Protein AF-A0A519ZC89-F1 (afdb_monomer_lite)

Sequence (82 aa):
MKKIFNWILLGVLVTGLASCDKYLDINTNPNSATEGPADLVLPQAIVASAAISNSYHNTFTDIAGVNANIHGVGGYGAIITY

Structure (mmCIF, N/CA/C/O backbone):
data_AF-A0A519ZC89-F1
#
_entry.id   AF-A0A519ZC89-F1
#
loop_
_atom_site.group_PDB
_atom_site.id
_atom_site.type_symbol
_atom_site.label_atom_id
_atom_site.label_alt_id
_atom_site.label_comp_id
_atom_site.label_asym_id
_atom_site.label_entity_id
_atom_site.label_seq_id
_atom_site.pdbx_PDB_ins_code
_atom_site.Cartn_x
_atom_site.Cartn_y
_atom_site.Cartn_z
_atom_site.occupancy
_atom_site.B_iso_or_equiv
_atom_site.auth_seq_id
_atom_site.auth_comp_id
_atom_site.auth_asym_id
_atom_site.auth_atom_id
_atom_site.pdbx_PDB_model_num
ATOM 1 N N . MET A 1 1 ? -0.374 5.063 59.949 1.00 54.84 1 MET A N 1
ATOM 2 C CA . MET A 1 1 ? -1.160 5.786 58.920 1.00 54.84 1 MET A CA 1
ATOM 3 C C . MET A 1 1 ? -0.314 6.287 57.744 1.00 54.84 1 MET A C 1
ATOM 5 O O . MET A 1 1 ? -0.669 5.976 56.620 1.00 54.84 1 MET A O 1
ATOM 9 N N . LYS A 1 2 ? 0.841 6.949 57.954 1.00 67.06 2 LYS A N 1
ATOM 10 C CA . LYS A 1 2 ? 1.688 7.466 56.849 1.00 67.06 2 LYS A CA 1
ATOM 11 C C . LYS A 1 2 ? 2.202 6.400 55.860 1.00 67.06 2 LYS A C 1
ATOM 13 O O . LYS A 1 2 ? 2.238 6.646 54.665 1.00 67.06 2 LYS A O 1
ATOM 18 N N . LYS A 1 3 ? 2.556 5.197 56.340 1.00 75.12 3 LYS A N 1
ATOM 19 C CA . LYS A 1 3 ? 3.053 4.110 55.472 1.00 75.12 3 LYS A CA 1
ATOM 20 C C . LYS A 1 3 ? 1.964 3.514 54.575 1.00 75.12 3 LYS A C 1
ATOM 22 O O . LYS A 1 3 ? 2.214 3.318 53.398 1.00 75.12 3 LYS A O 1
ATOM 27 N N . ILE A 1 4 ? 0.759 3.285 55.111 1.00 84.44 4 ILE A N 1
ATOM 28 C CA . ILE A 1 4 ? -0.398 2.815 54.326 1.00 84.44 4 ILE A CA 1
ATOM 29 C C . ILE A 1 4 ? -0.749 3.828 53.228 1.00 84.44 4 ILE A C 1
ATOM 31 O O . ILE A 1 4 ? -0.998 3.443 52.094 1.00 84.44 4 ILE A O 1
ATOM 35 N N . PHE A 1 5 ? -0.696 5.123 53.552 1.00 87.44 5 PHE A N 1
ATOM 36 C CA . PHE A 1 5 ? -0.980 6.189 52.596 1.00 87.44 5 PHE A CA 1
ATOM 37 C C . PHE A 1 5 ? 0.034 6.213 51.443 1.00 87.44 5 PHE A C 1
ATOM 39 O O . PHE A 1 5 ? -0.366 6.296 50.288 1.00 87.44 5 PHE A O 1
ATOM 46 N N . ASN A 1 6 ? 1.329 6.034 51.734 1.00 85.25 6 ASN A N 1
ATOM 47 C CA 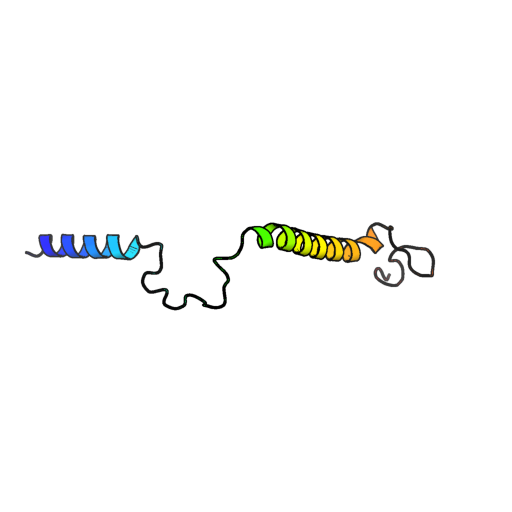. ASN A 1 6 ? 2.354 5.908 50.692 1.00 85.25 6 ASN A CA 1
ATOM 48 C C . ASN A 1 6 ? 2.133 4.695 49.778 1.00 85.25 6 ASN A C 1
ATOM 50 O O . ASN A 1 6 ? 2.349 4.808 48.577 1.00 85.25 6 ASN A O 1
ATOM 54 N N . TRP A 1 7 ? 1.694 3.555 50.321 1.00 89.75 7 TRP A N 1
ATOM 55 C CA . TRP A 1 7 ? 1.395 2.368 49.510 1.00 89.75 7 TRP A CA 1
ATOM 56 C C . TRP A 1 7 ? 0.201 2.584 48.576 1.00 89.75 7 TRP A C 1
ATOM 58 O O . TRP A 1 7 ? 0.254 2.175 47.419 1.00 89.75 7 TRP A O 1
ATOM 68 N N . ILE A 1 8 ? -0.839 3.279 49.044 1.00 87.56 8 ILE A N 1
ATOM 69 C CA . ILE A 1 8 ? -1.994 3.648 48.212 1.00 87.56 8 ILE A CA 1
ATOM 70 C C . ILE A 1 8 ? -1.563 4.615 47.102 1.00 87.56 8 ILE A C 1
ATOM 72 O O . ILE A 1 8 ? -1.912 4.410 45.942 1.00 87.56 8 ILE A O 1
ATOM 76 N N . LEU A 1 9 ? -0.756 5.627 47.435 1.00 86.94 9 LEU A N 1
ATOM 77 C CA . LEU A 1 9 ? -0.268 6.607 46.464 1.00 86.94 9 LEU A CA 1
ATOM 78 C C . LEU A 1 9 ? 0.592 5.952 45.370 1.00 86.94 9 LEU A C 1
ATOM 80 O O . LEU A 1 9 ? 0.448 6.267 44.192 1.00 86.94 9 LEU A O 1
ATOM 84 N N . LEU A 1 10 ? 1.452 5.005 45.760 1.00 86.12 10 LEU A N 1
ATOM 85 C CA . LEU A 1 10 ? 2.282 4.237 44.833 1.00 86.12 10 LEU A CA 1
ATOM 86 C C . LEU A 1 10 ? 1.423 3.359 43.908 1.00 86.12 10 LEU A C 1
ATOM 88 O O . LEU A 1 10 ? 1.689 3.297 42.711 1.00 86.12 10 LEU A O 1
ATOM 92 N N . GLY A 1 11 ? 0.370 2.727 44.438 1.00 83.06 11 GLY A N 1
ATOM 93 C CA . GLY A 1 11 ? -0.563 1.919 43.647 1.00 83.06 11 GLY A CA 1
ATOM 94 C C . GLY A 1 11 ? -1.308 2.731 42.583 1.00 83.06 11 GLY A C 1
ATOM 95 O O . GLY A 1 11 ? -1.434 2.284 41.442 1.00 83.06 11 GLY A O 1
ATOM 96 N N . VAL A 1 12 ? -1.735 3.952 42.919 1.00 81.94 12 VAL A N 1
ATOM 97 C CA . VAL A 1 12 ? -2.372 4.878 41.964 1.00 81.94 12 VAL A CA 1
ATOM 98 C C . VAL A 1 12 ? -1.380 5.341 40.894 1.00 81.94 12 VAL A C 1
ATOM 100 O O . VAL A 1 12 ? -1.729 5.403 39.719 1.00 81.94 12 VAL A O 1
ATOM 103 N N . LEU A 1 13 ? -0.127 5.613 41.268 1.00 80.06 13 LEU A N 1
ATOM 104 C CA . LEU A 1 13 ? 0.899 6.039 40.314 1.00 80.06 13 LEU A CA 1
ATOM 105 C C . LEU A 1 13 ? 1.234 4.931 39.300 1.00 80.06 13 LEU A C 1
ATOM 107 O O . LEU A 1 13 ? 1.324 5.190 38.104 1.00 80.06 13 LEU A O 1
ATOM 111 N N . VAL A 1 14 ? 1.384 3.690 39.770 1.00 79.06 14 VAL A N 1
ATOM 112 C CA . VAL A 1 14 ? 1.714 2.538 38.914 1.00 79.06 14 VAL A CA 1
ATOM 113 C C . VAL A 1 14 ? 0.563 2.206 37.963 1.00 79.06 14 VAL A C 1
ATOM 115 O O . VAL A 1 14 ? 0.800 1.950 36.787 1.00 79.06 14 VAL A O 1
ATOM 118 N N . THR A 1 15 ? -0.684 2.259 38.435 1.00 73.75 15 THR A N 1
ATOM 119 C CA . THR A 1 15 ? -1.864 1.983 37.593 1.00 73.75 15 THR A CA 1
ATOM 120 C C . THR A 1 15 ? -2.178 3.119 36.618 1.00 73.75 15 THR A C 1
ATOM 122 O O . THR A 1 15 ? -2.591 2.847 35.494 1.00 73.75 15 THR A O 1
ATOM 125 N N . GLY A 1 16 ? -1.920 4.375 36.996 1.00 69.19 16 GLY A N 1
ATOM 126 C CA . GLY A 1 16 ? -2.109 5.537 36.122 1.00 69.19 16 GLY A CA 1
ATOM 127 C C . GLY A 1 16 ? -1.069 5.656 35.003 1.00 69.19 16 GLY A C 1
ATOM 128 O O . GLY A 1 16 ? -1.395 6.145 33.926 1.00 69.19 16 GLY A O 1
ATOM 129 N N . LEU A 1 17 ? 0.167 5.192 35.228 1.00 67.94 17 LEU A N 1
ATOM 130 C CA . LEU A 1 17 ? 1.244 5.228 34.228 1.00 67.94 17 LEU A CA 1
ATOM 131 C C . LEU A 1 17 ? 1.296 3.978 33.331 1.00 67.94 17 LEU A C 1
ATOM 133 O O . LEU A 1 17 ? 1.881 4.037 32.254 1.00 67.94 17 LEU A O 1
ATOM 137 N N . ALA A 1 18 ? 0.697 2.858 33.751 1.00 66.88 18 ALA A N 1
ATOM 138 C CA . ALA A 1 18 ? 0.655 1.612 32.976 1.00 66.88 18 ALA A CA 1
ATOM 139 C C . ALA A 1 18 ? -0.469 1.564 31.920 1.00 66.88 18 ALA A C 1
ATOM 141 O O . ALA A 1 18 ? -0.555 0.597 31.164 1.00 66.88 18 ALA A O 1
ATOM 142 N N . SER A 1 19 ? -1.332 2.583 31.847 1.00 61.47 19 SER A N 1
ATOM 143 C CA . SER A 1 19 ? -2.353 2.684 30.801 1.00 61.47 19 SER A CA 1
ATOM 144 C C . SER A 1 19 ? -1.703 3.130 29.489 1.00 61.47 19 SER A C 1
ATOM 146 O O . SER A 1 19 ? -1.509 4.321 29.255 1.00 61.47 19 SE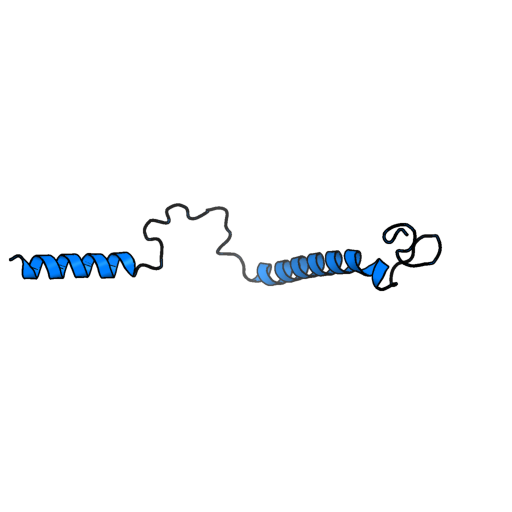R A O 1
ATOM 148 N N . CYS A 1 20 ? -1.3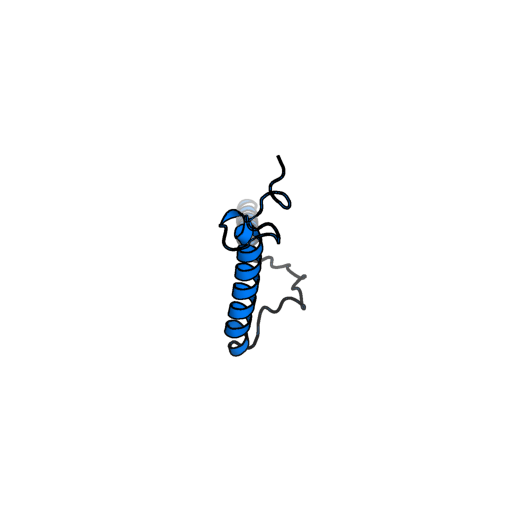35 2.171 28.636 1.00 64.81 20 CYS A N 1
ATOM 149 C CA . CYS A 1 20 ? -0.849 2.452 27.280 1.00 64.81 20 CYS A CA 1
ATOM 150 C C . CYS A 1 20 ? -1.952 2.990 26.358 1.00 64.81 20 CYS A C 1
ATOM 152 O O . CYS A 1 20 ? -1.646 3.671 25.382 1.00 64.81 20 CYS A O 1
ATOM 154 N N . ASP A 1 21 ? -3.218 2.737 26.691 1.00 62.56 21 ASP A N 1
ATOM 155 C CA . ASP A 1 21 ? -4.339 3.393 26.038 1.00 62.56 21 ASP A CA 1
ATOM 156 C C . ASP A 1 21 ? -4.617 4.725 26.724 1.00 62.56 21 ASP A C 1
ATOM 158 O O . ASP A 1 21 ? -4.725 4.829 27.952 1.00 62.56 21 ASP A O 1
ATOM 162 N N . LYS A 1 22 ? -4.725 5.776 25.913 1.00 61.25 22 LYS A N 1
ATOM 163 C CA . LYS A 1 22 ? -5.183 7.084 26.366 1.00 61.25 22 LYS A CA 1
ATOM 164 C C . LYS A 1 22 ? -6.632 6.921 26.847 1.00 61.25 22 LYS A C 1
ATOM 166 O O . LYS A 1 22 ? -7.565 7.017 26.066 1.00 61.25 22 LYS A O 1
ATOM 171 N N . TYR A 1 23 ? -6.839 6.705 28.148 1.00 59.03 23 TYR A N 1
ATOM 172 C CA . TYR A 1 23 ? -8.180 6.598 28.755 1.00 59.03 23 TYR A CA 1
ATOM 173 C C . TYR A 1 23 ? -9.027 7.878 28.550 1.00 59.03 23 TYR A C 1
ATOM 175 O O . TYR A 1 23 ? -10.244 7.868 28.691 1.00 59.03 23 TYR A O 1
ATOM 183 N N . LEU A 1 24 ? -8.370 8.988 28.187 1.00 58.78 24 LEU A N 1
ATOM 184 C CA . LEU A 1 24 ? -8.960 10.274 27.808 1.00 58.78 24 LEU A CA 1
ATOM 185 C C . LEU A 1 24 ? -8.821 10.573 26.297 1.00 58.78 24 LEU A C 1
ATOM 187 O O . LEU A 1 24 ? -8.810 11.743 25.912 1.00 58.78 24 LEU A O 1
ATOM 191 N N . ASP A 1 25 ? -8.695 9.558 25.429 1.00 60.69 25 ASP A N 1
ATOM 192 C CA . ASP A 1 25 ? -8.723 9.733 23.964 1.00 60.69 25 ASP A CA 1
ATOM 193 C C . ASP A 1 25 ? -10.149 10.031 23.470 1.00 60.69 25 ASP A C 1
ATOM 195 O O . ASP A 1 25 ? -10.807 9.242 22.796 1.00 60.69 25 ASP A O 1
ATOM 199 N N . ILE A 1 26 ? -10.663 11.202 23.850 1.00 63.38 26 ILE A N 1
ATOM 200 C CA . ILE A 1 26 ? -11.981 11.690 23.428 1.00 63.38 26 ILE A CA 1
ATOM 201 C C . ILE A 1 26 ? -11.995 12.140 21.958 1.00 63.38 26 ILE A C 1
ATOM 203 O O . ILE A 1 26 ? -13.039 12.510 21.430 1.00 63.38 26 ILE A O 1
ATOM 207 N N . ASN A 1 27 ? -10.843 12.100 21.280 1.00 67.81 27 ASN A N 1
ATOM 208 C CA . ASN A 1 27 ? -10.693 12.473 19.879 1.00 67.81 27 ASN A CA 1
ATOM 209 C C . ASN A 1 27 ? -10.646 11.233 18.978 1.00 67.81 27 ASN A C 1
ATOM 211 O O . ASN A 1 27 ? -9.781 11.100 18.110 1.00 67.81 27 ASN A O 1
ATOM 215 N N . THR A 1 28 ? -11.587 10.309 19.188 1.00 73.75 28 THR A N 1
ATOM 216 C CA . THR A 1 28 ? -11.822 9.232 18.223 1.00 73.75 28 THR A CA 1
ATOM 217 C C . THR A 1 28 ? -12.319 9.882 16.938 1.00 73.75 28 THR A C 1
ATOM 219 O O . THR A 1 28 ? -13.443 10.373 16.888 1.00 73.75 28 THR A O 1
ATOM 222 N N . ASN A 1 29 ? -11.458 9.953 15.922 1.00 70.56 29 ASN A N 1
ATOM 223 C CA . ASN A 1 29 ? -11.777 10.582 14.647 1.00 70.56 29 ASN A CA 1
ATOM 224 C C . ASN A 1 29 ? -12.925 9.811 13.969 1.00 70.56 29 ASN A C 1
ATOM 226 O O . ASN A 1 29 ? -12.675 8.720 13.453 1.00 70.56 29 ASN A O 1
ATOM 230 N N . PRO A 1 30 ? -14.148 10.370 13.893 1.00 72.50 30 PRO A N 1
ATOM 231 C CA . PRO A 1 30 ? -15.289 9.668 13.308 1.00 72.50 30 PRO A CA 1
ATOM 232 C C . PRO A 1 30 ? -15.154 9.495 11.787 1.00 72.50 30 PRO A C 1
ATOM 234 O O . PRO A 1 30 ? -15.929 8.764 11.182 1.00 72.50 30 PRO A O 1
ATOM 237 N N . ASN A 1 31 ? -14.176 10.161 11.162 1.00 78.38 31 ASN A N 1
ATOM 238 C CA . ASN A 1 31 ? -13.887 10.064 9.731 1.00 78.38 31 ASN A CA 1
ATOM 239 C C . ASN A 1 31 ? -12.787 9.039 9.418 1.00 78.38 31 ASN A C 1
ATOM 241 O O . ASN A 1 31 ? -12.475 8.814 8.249 1.00 78.38 31 ASN A O 1
ATOM 245 N N . SER A 1 32 ? -12.162 8.448 10.440 1.00 78.62 32 SER A N 1
ATOM 246 C CA . SER A 1 32 ? -11.210 7.362 10.242 1.00 78.62 32 SER A CA 1
ATOM 247 C C . SER A 1 32 ? -11.989 6.061 10.133 1.00 78.62 32 SER A C 1
ATOM 249 O O . SER A 1 32 ? -12.520 5.573 11.126 1.00 78.62 32 SER A O 1
ATOM 251 N N . ALA A 1 33 ? -12.054 5.489 8.933 1.00 71.94 33 ALA A N 1
ATOM 252 C CA . ALA A 1 33 ? -12.627 4.164 8.743 1.00 71.94 33 ALA A CA 1
ATOM 253 C C . ALA A 1 33 ? -11.719 3.119 9.415 1.00 71.94 33 ALA A C 1
ATOM 255 O O . ALA A 1 33 ? -10.733 2.670 8.836 1.00 71.94 33 ALA A O 1
ATOM 256 N N . THR A 1 34 ? -12.013 2.778 10.669 1.00 75.69 34 THR A N 1
ATOM 257 C CA . THR A 1 34 ? -11.352 1.691 11.412 1.00 75.69 34 THR A CA 1
ATOM 258 C C . THR A 1 34 ? -12.041 0.347 11.199 1.00 75.69 34 THR A C 1
ATOM 260 O O . THR A 1 34 ? -11.456 -0.696 11.470 1.00 75.69 34 THR A O 1
ATOM 263 N N . GLU A 1 35 ? -13.269 0.373 10.685 1.00 76.69 35 GLU A N 1
ATOM 264 C CA . GLU A 1 35 ? -14.075 -0.793 10.351 1.00 76.69 35 GLU A CA 1
ATOM 265 C C . GLU A 1 35 ? -14.687 -0.587 8.964 1.00 76.69 35 GLU A C 1
ATOM 267 O O . GLU A 1 35 ? -15.072 0.525 8.594 1.00 76.69 35 GLU A O 1
ATOM 272 N N . GLY A 1 36 ? -14.758 -1.652 8.171 1.00 77.69 36 GLY A N 1
ATOM 273 C CA . GLY A 1 36 ? -15.310 -1.590 6.827 1.00 77.69 36 GLY A CA 1
ATOM 274 C C . GLY A 1 36 ? -15.478 -2.973 6.199 1.00 77.69 36 GLY A C 1
ATOM 275 O O . GLY A 1 36 ? -14.961 -3.960 6.730 1.00 77.69 36 GLY A O 1
ATOM 276 N N . PRO A 1 37 ? -16.209 -3.064 5.077 1.00 86.62 37 PRO A N 1
ATOM 277 C CA . PRO A 1 37 ? -16.419 -4.322 4.372 1.00 86.62 37 PRO A CA 1
ATOM 278 C C . PRO A 1 37 ? -15.090 -4.937 3.903 1.00 86.62 37 PRO A C 1
ATOM 280 O O . PRO A 1 37 ? -14.294 -4.291 3.218 1.00 86.62 37 PRO A O 1
ATOM 283 N N . ALA A 1 38 ? -14.834 -6.194 4.283 1.00 85.44 38 ALA A N 1
ATOM 284 C CA . ALA A 1 38 ? -13.578 -6.886 3.972 1.00 85.44 38 ALA A CA 1
ATOM 285 C C . ALA A 1 38 ? -13.379 -7.125 2.461 1.00 85.44 38 ALA A C 1
ATOM 287 O O . ALA A 1 38 ? -12.248 -7.191 1.980 1.00 85.44 38 ALA A O 1
ATOM 288 N N . ASP A 1 39 ? -14.471 -7.215 1.706 1.00 91.00 39 ASP A N 1
ATOM 289 C CA . ASP A 1 39 ? -14.491 -7.340 0.246 1.00 91.00 39 ASP A CA 1
ATOM 290 C C . ASP A 1 39 ? -13.945 -6.097 -0.476 1.00 91.00 39 ASP A C 1
ATOM 292 O O . ASP A 1 39 ? -13.463 -6.216 -1.602 1.00 91.00 39 ASP A O 1
ATOM 296 N N . LEU A 1 40 ? -13.942 -4.928 0.174 1.00 90.06 40 LEU A N 1
ATOM 297 C CA . LEU A 1 40 ? -13.378 -3.689 -0.374 1.00 90.06 40 LEU A CA 1
ATOM 298 C C . LEU A 1 40 ? -11.876 -3.524 -0.100 1.00 90.06 40 LEU A C 1
ATOM 300 O O . LEU A 1 40 ? -11.219 -2.729 -0.774 1.00 90.06 40 LEU A O 1
ATOM 304 N N . VAL A 1 41 ? -11.309 -4.287 0.840 1.00 90.69 41 VAL A N 1
ATOM 305 C CA . VAL A 1 41 ? -9.889 -4.176 1.222 1.00 90.69 41 VAL A CA 1
ATOM 306 C C . VAL A 1 41 ? -8.978 -4.602 0.073 1.00 90.69 41 VAL A C 1
ATOM 308 O O . VAL A 1 41 ? -8.048 -3.885 -0.291 1.00 90.69 41 VAL A O 1
ATOM 311 N N . LEU A 1 42 ? -9.263 -5.753 -0.541 1.00 93.06 42 LEU A N 1
ATOM 312 C CA . LEU A 1 42 ? -8.466 -6.273 -1.651 1.00 93.06 42 LEU A CA 1
ATOM 313 C C . LEU A 1 42 ? -8.456 -5.343 -2.882 1.00 93.06 42 LEU A C 1
ATOM 315 O O . LEU A 1 42 ? -7.363 -5.000 -3.340 1.00 93.06 42 LEU A O 1
ATOM 319 N N . PRO A 1 43 ? -9.604 -4.896 -3.434 1.00 95.00 43 PRO A N 1
ATOM 320 C CA . PRO A 1 43 ? -9.590 -3.993 -4.583 1.00 95.00 43 PRO A CA 1
ATOM 321 C C . PRO A 1 43 ? -8.928 -2.647 -4.259 1.00 95.00 43 PRO A C 1
ATOM 323 O O . PRO A 1 43 ? -8.185 -2.126 -5.093 1.00 95.00 43 PRO A O 1
ATOM 326 N N . GLN A 1 44 ? -9.113 -2.107 -3.049 1.00 93.69 44 GLN A N 1
ATOM 327 C CA . GLN A 1 44 ? -8.455 -0.865 -2.630 1.00 93.69 44 GLN A CA 1
ATOM 328 C C . GLN A 1 44 ? -6.929 -1.022 -2.547 1.00 93.69 44 GLN A C 1
ATOM 330 O O . GLN A 1 44 ? -6.203 -0.166 -3.059 1.00 93.69 44 GLN A O 1
ATOM 335 N N . ALA A 1 45 ? -6.435 -2.134 -1.995 1.00 93.62 45 ALA A N 1
ATOM 336 C CA . ALA A 1 45 ? -5.005 -2.431 -1.928 1.00 93.62 45 ALA A CA 1
ATOM 337 C C . ALA A 1 45 ? -4.371 -2.592 -3.321 1.00 93.62 45 ALA A C 1
ATOM 339 O O . ALA A 1 45 ? -3.258 -2.110 -3.553 1.00 93.62 45 ALA A O 1
ATOM 340 N N . ILE A 1 46 ? -5.082 -3.220 -4.266 1.00 96.69 46 ILE A N 1
ATOM 341 C CA . ILE A 1 46 ? -4.625 -3.369 -5.656 1.00 96.69 46 ILE A CA 1
ATOM 342 C C . ILE A 1 46 ? -4.482 -1.998 -6.322 1.00 96.69 46 ILE A C 1
ATOM 344 O O . ILE A 1 46 ? -3.426 -1.696 -6.880 1.00 96.69 46 ILE A O 1
ATOM 348 N N . VAL A 1 47 ? -5.514 -1.152 -6.240 1.00 96.69 47 VAL A N 1
ATOM 349 C CA . VAL A 1 47 ? -5.498 0.186 -6.855 1.00 96.69 47 VAL A CA 1
ATOM 350 C C . VAL A 1 47 ? -4.413 1.064 -6.233 1.00 96.69 47 VAL A C 1
ATOM 352 O O . VAL A 1 47 ? -3.663 1.714 -6.962 1.00 96.69 47 VAL A O 1
ATOM 355 N N . ALA A 1 48 ? -4.281 1.043 -4.905 1.00 96.44 48 ALA A N 1
ATOM 356 C CA . ALA A 1 48 ? -3.239 1.788 -4.203 1.00 96.44 48 ALA A CA 1
ATOM 357 C C . ALA A 1 48 ? -1.833 1.350 -4.644 1.00 96.44 48 ALA A C 1
ATOM 359 O O . ALA A 1 48 ? -0.984 2.190 -4.946 1.00 96.44 48 ALA A O 1
ATOM 360 N N . SER A 1 49 ? -1.605 0.038 -4.750 1.00 97.00 49 SER A N 1
ATOM 361 C CA . SER A 1 49 ? -0.320 -0.514 -5.193 1.00 97.00 49 SER A CA 1
ATOM 362 C C . SER A 1 49 ? -0.012 -0.128 -6.640 1.00 97.00 49 SER A C 1
ATOM 364 O O . SER A 1 49 ? 1.087 0.341 -6.930 1.00 97.00 49 SER A O 1
ATOM 366 N N . ALA A 1 50 ? -0.992 -0.246 -7.540 1.00 96.81 50 ALA A N 1
ATOM 367 C CA . ALA A 1 50 ? -0.838 0.131 -8.942 1.00 96.81 50 ALA A CA 1
ATOM 368 C C . ALA A 1 50 ? -0.516 1.625 -9.115 1.00 96.81 50 ALA A C 1
ATOM 370 O O . ALA A 1 50 ? 0.347 1.976 -9.922 1.00 96.81 50 ALA A O 1
ATOM 371 N N . ALA A 1 51 ? -1.161 2.502 -8.338 1.00 97.19 51 ALA A N 1
ATOM 372 C CA . ALA A 1 51 ? -0.895 3.939 -8.365 1.00 97.19 51 ALA A CA 1
ATOM 373 C C . ALA A 1 51 ? 0.556 4.258 -7.965 1.00 97.19 51 ALA A C 1
ATOM 375 O O . ALA A 1 51 ? 1.238 5.026 -8.648 1.00 97.19 51 ALA A O 1
ATOM 376 N N . ILE A 1 52 ? 1.051 3.613 -6.904 1.00 95.94 52 ILE A N 1
ATOM 377 C CA . ILE A 1 52 ? 2.438 3.758 -6.449 1.00 95.94 52 ILE A CA 1
ATOM 378 C C . ILE A 1 52 ? 3.412 3.230 -7.512 1.00 95.94 52 ILE A C 1
ATOM 380 O O . ILE A 1 52 ? 4.361 3.924 -7.880 1.00 95.94 52 ILE A O 1
ATOM 384 N N . SER A 1 53 ? 3.162 2.038 -8.062 1.00 94.81 53 SER A N 1
ATOM 385 C CA . SER A 1 53 ? 3.996 1.462 -9.123 1.00 94.81 53 SER A CA 1
ATOM 386 C C . SER A 1 53 ? 4.054 2.345 -10.368 1.00 94.81 53 SER A C 1
ATOM 388 O O . SER A 1 53 ? 5.128 2.505 -10.943 1.00 94.81 53 SER A O 1
ATOM 390 N N . ASN A 1 54 ? 2.935 2.953 -10.773 1.00 93.75 54 ASN A N 1
ATOM 391 C CA . ASN A 1 54 ? 2.905 3.859 -11.919 1.00 93.75 54 ASN A CA 1
ATOM 392 C C . ASN A 1 54 ? 3.724 5.133 -11.664 1.00 93.75 54 ASN A C 1
ATOM 394 O O . ASN A 1 54 ? 4.490 5.551 -12.531 1.00 93.75 54 ASN A O 1
ATOM 398 N N . SER A 1 55 ? 3.626 5.709 -10.463 1.00 92.31 55 SER A N 1
ATOM 399 C CA . SER A 1 55 ? 4.421 6.880 -10.080 1.00 92.31 55 SER A CA 1
ATOM 400 C C . SER A 1 55 ? 5.924 6.584 -10.111 1.00 92.31 55 SER A C 1
ATOM 402 O O . SER A 1 55 ? 6.690 7.339 -10.719 1.00 92.31 55 SER A O 1
ATOM 404 N N . TYR A 1 56 ? 6.347 5.452 -9.540 1.00 90.44 56 TYR A N 1
ATOM 405 C CA . TYR A 1 56 ? 7.744 5.026 -9.611 1.00 90.44 56 TYR A CA 1
ATOM 406 C C . TYR A 1 56 ? 8.191 4.762 -11.044 1.00 90.44 56 TYR A C 1
ATOM 408 O O . TYR A 1 56 ? 9.255 5.234 -11.442 1.00 90.44 56 TYR A O 1
ATOM 416 N N . HIS A 1 57 ? 7.375 4.061 -11.832 1.00 88.38 57 HIS A N 1
ATOM 417 C CA . HIS A 1 57 ? 7.674 3.816 -13.236 1.00 88.38 57 HIS A CA 1
ATOM 418 C C . HIS A 1 57 ? 7.919 5.134 -13.975 1.00 88.38 57 HIS A C 1
ATOM 420 O O . HIS A 1 57 ? 9.007 5.319 -14.505 1.00 88.38 57 HIS A O 1
ATOM 426 N N . ASN A 1 58 ? 6.990 6.090 -13.912 1.00 85.38 58 ASN A N 1
ATOM 427 C CA . ASN A 1 58 ? 7.126 7.380 -14.596 1.00 85.38 58 ASN A CA 1
ATOM 428 C C . ASN A 1 58 ? 8.324 8.208 -14.108 1.00 85.38 58 ASN A C 1
ATOM 430 O O . ASN A 1 58 ? 8.851 9.013 -14.863 1.00 85.38 58 ASN A O 1
ATOM 434 N N . THR A 1 59 ? 8.769 8.016 -12.865 1.00 85.25 59 THR A N 1
ATOM 435 C CA . THR A 1 59 ? 9.944 8.722 -12.331 1.00 85.25 59 THR A CA 1
ATOM 436 C C . THR A 1 59 ? 11.250 8.169 -12.901 1.00 85.25 59 THR A C 1
ATOM 438 O O . THR A 1 59 ? 12.182 8.921 -13.174 1.00 85.25 59 THR A O 1
ATOM 441 N N . PHE A 1 60 ? 11.339 6.850 -13.082 1.00 83.00 60 PHE A N 1
ATOM 442 C CA . PHE A 1 60 ? 12.585 6.184 -13.477 1.00 83.00 60 PHE A CA 1
ATOM 443 C C . PHE A 1 60 ? 12.625 5.756 -14.940 1.00 83.00 60 PHE A C 1
ATOM 445 O O . PHE A 1 60 ? 13.684 5.370 -15.425 1.00 83.00 60 PHE A O 1
ATOM 452 N N . THR A 1 61 ? 11.504 5.838 -15.648 1.00 83.75 61 THR A N 1
ATOM 453 C CA . THR A 1 61 ? 11.347 5.407 -17.040 1.00 83.75 61 THR A CA 1
ATOM 454 C C . THR A 1 61 ? 12.378 6.044 -17.986 1.00 83.75 61 THR A C 1
ATOM 456 O O . THR A 1 61 ? 12.969 5.360 -18.823 1.00 83.75 61 THR A O 1
ATOM 459 N N . ASP A 1 62 ? 12.685 7.330 -17.795 1.00 76.44 62 ASP A N 1
ATOM 460 C CA . ASP A 1 62 ? 13.625 8.062 -18.647 1.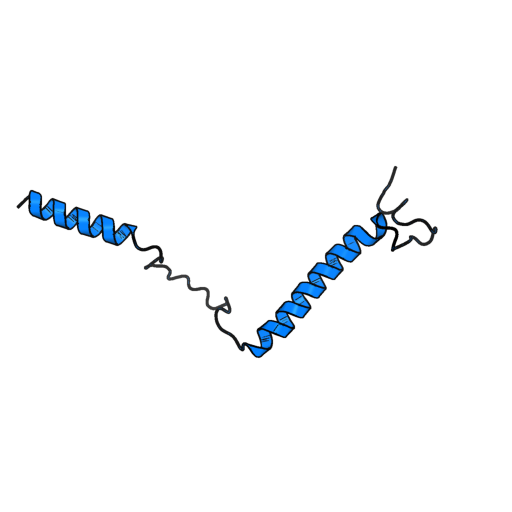00 76.44 62 ASP A CA 1
ATOM 461 C C . ASP A 1 62 ? 15.087 7.696 -18.354 1.00 76.44 62 ASP A C 1
ATOM 463 O O . ASP A 1 62 ? 15.881 7.541 -19.278 1.00 76.44 62 ASP A O 1
ATOM 467 N N . ILE A 1 63 ? 15.441 7.488 -17.078 1.00 77.50 63 ILE A N 1
ATOM 468 C CA . ILE A 1 63 ? 16.793 7.065 -16.658 1.00 77.50 63 ILE A CA 1
ATOM 469 C C . ILE A 1 63 ? 17.037 5.592 -17.005 1.00 77.50 63 ILE A C 1
ATOM 471 O O . ILE A 1 63 ? 18.136 5.215 -17.404 1.00 77.50 63 ILE A O 1
ATOM 475 N N . ALA A 1 64 ? 16.009 4.754 -16.878 1.00 80.94 64 ALA A N 1
ATOM 476 C CA . ALA A 1 64 ? 16.050 3.348 -17.263 1.00 80.94 64 ALA A CA 1
ATOM 477 C C . ALA A 1 64 ? 16.070 3.153 -18.791 1.00 80.94 64 ALA A C 1
ATOM 479 O O . ALA A 1 64 ? 16.240 2.025 -19.252 1.00 80.94 64 ALA A O 1
ATOM 480 N N . GLY A 1 65 ? 15.894 4.227 -19.574 1.00 76.62 65 GLY A N 1
ATOM 481 C CA . GLY A 1 65 ? 15.944 4.200 -21.035 1.00 76.62 65 GLY A CA 1
ATOM 482 C C . GLY A 1 65 ? 14.751 3.505 -21.693 1.00 76.62 65 GLY A C 1
ATOM 483 O O . GLY A 1 65 ? 14.823 3.162 -22.870 1.00 76.62 65 GLY A O 1
ATOM 484 N N . VAL A 1 66 ? 13.665 3.277 -20.949 1.00 79.06 66 VAL A N 1
ATOM 485 C CA . VAL A 1 66 ? 12.432 2.671 -21.480 1.00 79.06 66 VAL A CA 1
ATOM 486 C C . VAL A 1 66 ? 11.511 3.711 -22.131 1.00 79.06 66 VAL A C 1
ATOM 488 O O . VAL A 1 66 ? 10.699 3.344 -22.976 1.00 79.06 66 VAL A O 1
ATOM 491 N N . ASN A 1 67 ? 11.685 4.998 -21.810 1.00 74.88 67 ASN A N 1
ATOM 492 C CA . ASN A 1 67 ? 11.078 6.123 -22.523 1.00 74.88 67 ASN A CA 1
ATOM 493 C C . ASN A 1 67 ? 12.133 6.925 -23.296 1.00 74.88 67 ASN A C 1
ATOM 495 O O . ASN A 1 67 ? 13.260 7.098 -22.835 1.00 74.88 67 ASN A O 1
ATOM 499 N N . ALA A 1 68 ? 11.750 7.438 -24.470 1.00 71.38 68 ALA A N 1
ATOM 500 C CA . ALA A 1 68 ? 12.566 8.315 -25.304 1.00 71.38 68 ALA A CA 1
ATOM 501 C C . ALA A 1 68 ? 11.823 9.623 -25.618 1.00 71.38 68 ALA A C 1
ATOM 503 O O . ALA A 1 68 ? 10.643 9.620 -25.963 1.00 71.38 68 ALA A O 1
ATOM 504 N N . ASN A 1 69 ? 12.541 10.744 -25.534 1.00 67.88 69 ASN A N 1
ATOM 505 C CA . ASN A 1 69 ? 12.135 12.033 -26.104 1.00 67.88 69 ASN A CA 1
ATOM 506 C C . ASN A 1 69 ? 11.969 11.883 -27.639 1.00 67.88 69 ASN A C 1
ATOM 508 O O . ASN A 1 69 ? 12.588 11.003 -28.235 1.00 67.88 69 ASN A O 1
ATOM 512 N N . ILE A 1 70 ? 11.183 12.752 -28.295 1.00 59.47 70 ILE A N 1
ATOM 513 C CA . ILE A 1 70 ? 11.053 12.872 -29.768 1.00 59.47 70 ILE A CA 1
ATOM 514 C C . ILE A 1 70 ? 12.401 12.804 -30.528 1.00 59.47 70 ILE A C 1
ATOM 516 O O . ILE A 1 70 ? 12.423 12.427 -31.696 1.00 59.47 70 ILE A O 1
ATOM 520 N N . HIS A 1 71 ? 13.525 13.114 -29.871 1.00 58.25 71 HIS A N 1
ATOM 521 C CA . HIS A 1 71 ? 14.887 13.052 -30.418 1.00 58.25 71 HIS A CA 1
ATOM 522 C C . HIS A 1 71 ? 15.643 11.724 -30.171 1.00 58.25 71 HIS A C 1
ATOM 524 O O . HIS A 1 71 ? 16.846 11.651 -30.409 1.00 58.25 71 HIS A O 1
ATOM 530 N N . GLY A 1 72 ? 14.968 10.663 -29.718 1.00 56.72 72 GLY A N 1
ATOM 531 C CA . GLY A 1 72 ? 15.467 9.281 -29.789 1.00 56.72 72 GLY A CA 1
ATOM 532 C C . GLY A 1 72 ? 16.436 8.827 -28.690 1.00 56.72 72 GLY A C 1
ATOM 533 O O . GLY A 1 72 ? 16.845 7.669 -28.699 1.00 56.72 72 GLY A O 1
ATOM 534 N N . VAL A 1 73 ? 16.775 9.684 -27.724 1.00 62.53 73 VAL A N 1
ATOM 535 C CA . VAL A 1 73 ? 17.537 9.315 -26.517 1.00 62.53 73 VAL A CA 1
ATOM 536 C C . VAL A 1 73 ? 16.685 9.552 -25.268 1.00 62.53 73 VAL A C 1
ATOM 538 O O . VAL A 1 73 ? 16.057 10.602 -25.121 1.00 62.53 73 VAL A O 1
ATOM 541 N N . GLY A 1 74 ? 16.611 8.551 -24.388 1.00 62.91 74 GLY A N 1
ATOM 542 C CA . GLY A 1 74 ? 15.854 8.626 -23.135 1.00 62.91 74 GLY A CA 1
ATOM 543 C C . GLY A 1 74 ? 16.416 9.673 -22.182 1.00 62.91 74 GLY A C 1
ATOM 544 O O . GLY A 1 74 ? 17.621 9.716 -21.951 1.00 62.91 74 GLY A O 1
ATOM 545 N N . GLY A 1 75 ? 15.553 10.567 -21.689 1.00 62.59 75 GLY A N 1
ATOM 546 C CA . GLY A 1 75 ? 15.858 11.568 -20.655 1.00 62.59 75 GLY A CA 1
ATOM 547 C C . GLY A 1 75 ? 16.853 12.692 -21.000 1.00 62.59 75 GLY A C 1
ATOM 548 O O . GLY A 1 75 ? 16.851 13.720 -20.314 1.00 62.59 75 GLY A O 1
ATOM 549 N N . TYR A 1 76 ? 17.678 12.550 -22.043 1.00 59.16 76 TYR A N 1
ATOM 550 C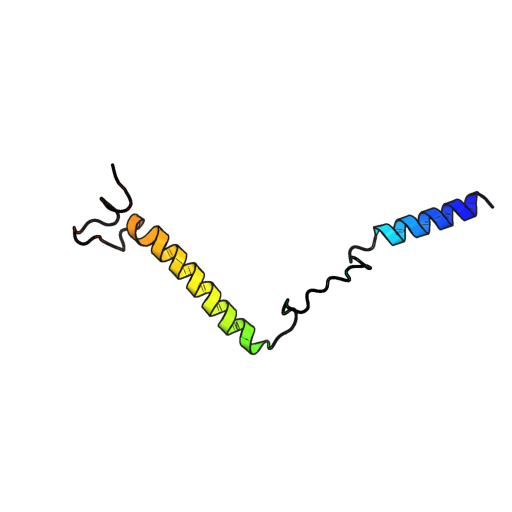 CA . TYR A 1 76 ? 18.719 13.521 -22.402 1.00 59.16 76 TYR A CA 1
ATOM 551 C C . TYR A 1 76 ? 18.122 14.765 -23.083 1.00 59.16 76 TYR A C 1
ATOM 553 O O . TYR A 1 76 ? 17.353 14.656 -24.043 1.00 59.16 76 TYR A O 1
ATOM 561 N N . GLY A 1 77 ? 18.458 15.958 -22.578 1.00 56.88 77 GLY A N 1
ATOM 562 C CA . GLY A 1 77 ? 17.990 17.241 -23.124 1.00 56.88 77 GLY A CA 1
ATOM 563 C C . GLY A 1 77 ? 16.596 17.697 -22.663 1.00 56.88 77 GLY A C 1
ATOM 564 O O . GLY A 1 77 ? 16.124 18.726 -23.137 1.00 56.88 77 GLY A O 1
ATOM 565 N N . ALA A 1 78 ? 15.947 16.968 -21.744 1.00 62.91 78 ALA A N 1
ATOM 566 C CA . ALA A 1 7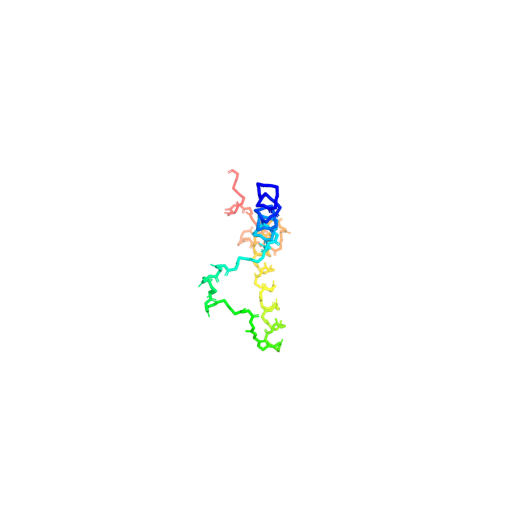8 ? 14.682 17.372 -21.112 1.00 62.91 78 ALA A CA 1
ATOM 567 C C . ALA A 1 78 ? 14.692 17.208 -19.578 1.00 62.91 78 ALA A C 1
ATOM 569 O O . ALA A 1 78 ? 14.247 18.112 -18.878 1.00 62.91 78 ALA A O 1
ATOM 570 N N . ILE A 1 79 ? 15.219 16.089 -19.056 1.00 63.16 79 ILE A N 1
ATOM 571 C CA . ILE A 1 79 ? 15.308 15.811 -17.605 1.00 63.16 79 ILE A CA 1
ATOM 572 C C . ILE A 1 79 ? 16.761 15.836 -17.121 1.00 63.16 79 ILE A C 1
ATOM 574 O O . ILE A 1 79 ? 17.052 16.382 -16.061 1.00 63.16 79 ILE A O 1
ATOM 578 N N . ILE A 1 80 ? 17.688 15.283 -17.910 1.00 59.22 80 ILE A N 1
ATOM 579 C CA . ILE A 1 80 ? 19.129 15.421 -17.682 1.00 59.22 80 ILE A CA 1
ATOM 580 C C . ILE A 1 80 ? 19.645 16.497 -18.641 1.00 59.22 80 ILE A C 1
ATOM 582 O O . ILE A 1 80 ? 19.752 16.270 -19.849 1.00 59.22 80 ILE A O 1
ATOM 586 N N . THR A 1 81 ? 19.912 17.685 -18.102 1.00 60.88 81 THR A N 1
ATOM 587 C CA . THR A 1 81 ? 20.548 18.812 -18.800 1.00 60.88 81 THR A CA 1
ATOM 588 C C . THR A 1 81 ? 21.999 18.939 -18.341 1.00 60.88 81 THR A C 1
ATOM 590 O O . THR A 1 81 ? 22.254 18.913 -17.137 1.00 60.88 81 THR A O 1
ATOM 593 N N . TYR A 1 82 ? 22.929 19.041 -19.293 1.00 57.31 82 TYR A N 1
ATOM 594 C CA . TYR A 1 82 ? 24.350 19.328 -19.062 1.00 57.31 82 TYR A CA 1
ATOM 595 C C . TYR A 1 82 ? 24.616 20.833 -18.962 1.00 57.31 82 TYR A C 1
ATOM 597 O O . TYR A 1 82 ? 23.892 21.605 -19.633 1.00 57.31 82 TYR A O 1
#

Radius of gyration: 28.69 Å; chains: 1; bounding box: 41×27×89 Å

Secondary structure (DSSP, 8-state):
-HHHHHHHHHHHHHHHHS--S-TT-----TTS--S--HHHHHHHHHHHHHHHHHHHHHHHTTTTTSS--TTSSSSBTTTB--

pLDDT: mean 77.09, std 12.87, range [54.84, 97.19]

Foldseek 3Di:
DVVVVVVVVVVCVVVVVPCPDPPPPPPPPPPDCPDDDPVVPVVVVVVVVVVVVVVVCVVCCQVVQVDDDPVRHRCEPPNDDD